Protein AF-A0A2V7F7J6-F1 (afdb_monomer_lite)

Radius of gyration: 28.76 Å; chains: 1; bounding box: 47×35×89 Å

Sequence (89 aa):
MRALLNVAIALPLVWAITLTAPALAQTFSSGSSGADGAFTPTTNTTLTLPANGVFNFTTISIPSGVIVRFTRNAANTPVTLLATASVTI

Secondary structure (DSSP, 8-state):
------------TTS-------------------TT--B--SS-EEEEPPTTSEEEES-EE--TTPPEEEE--TT-PPPEEEESS-EE-

Foldseek 3Di:
DDDDDPPPDPDPPPPDPPPPDPPDDDQDFLVAPQPQEEAEDPAADEAEQPPQQEDRHQEAAYDPPHHYHYDADPVRDHHYYGHRDYHHD

Structure (mmCIF, N/CA/C/O backbone):
data_AF-A0A2V7F7J6-F1
#
_entry.id   AF-A0A2V7F7J6-F1
#
loop_
_atom_site.group_PDB
_atom_site.id
_atom_site.type_symbol
_atom_site.label_atom_id
_atom_site.label_alt_id
_atom_site.label_comp_id
_atom_site.label_asym_id
_atom_site.label_entity_id
_atom_site.label_seq_id
_atom_site.pdbx_PDB_ins_code
_atom_site.Cartn_x
_atom_site.Cartn_y
_atom_site.Cartn_z
_atom_site.occupancy
_atom_site.B_iso_or_equiv
_atom_site.auth_seq_id
_atom_site.auth_comp_id
_atom_site.auth_asym_id
_atom_site.auth_atom_id
_atom_site.pdbx_PDB_model_num
ATOM 1 N N . MET A 1 1 ? -27.567 -24.474 79.435 1.00 45.06 1 MET A N 1
ATOM 2 C CA . MET A 1 1 ? -28.379 -24.949 78.291 1.00 45.06 1 MET A CA 1
ATOM 3 C C . MET A 1 1 ? -28.607 -23.749 77.367 1.00 45.06 1 MET A C 1
ATOM 5 O O . MET A 1 1 ? -29.415 -22.900 77.690 1.00 45.06 1 MET A O 1
ATOM 9 N N . ARG A 1 2 ? -27.637 -23.414 76.503 1.00 53.44 2 ARG A N 1
ATOM 10 C CA . ARG A 1 2 ? -27.739 -23.474 75.024 1.00 53.44 2 ARG A CA 1
ATOM 11 C C . ARG A 1 2 ? -29.143 -23.143 74.477 1.00 53.44 2 ARG A C 1
ATOM 13 O O . ARG A 1 2 ? -29.930 -24.052 74.260 1.00 53.44 2 ARG A O 1
ATOM 20 N N . ALA A 1 3 ? -29.396 -21.865 74.205 1.00 45.16 3 ALA A N 1
ATOM 21 C CA . ALA A 1 3 ? -30.384 -21.399 73.230 1.00 45.16 3 ALA A CA 1
ATOM 22 C C . ALA A 1 3 ? -29.622 -20.461 72.267 1.00 45.16 3 ALA A C 1
ATOM 24 O O . ALA A 1 3 ? -29.300 -19.336 72.627 1.00 45.16 3 ALA A O 1
ATOM 25 N N . LEU A 1 4 ? -28.957 -21.018 71.246 1.00 43.38 4 LEU A N 1
ATOM 26 C CA . LEU A 1 4 ? -29.480 -21.055 69.868 1.00 43.38 4 LEU A CA 1
ATOM 27 C C . LEU A 1 4 ? -29.602 -19.611 69.334 1.00 43.38 4 LEU A C 1
ATOM 29 O O . LEU A 1 4 ? -30.629 -18.971 69.483 1.00 43.38 4 LEU A O 1
ATOM 33 N N . LEU A 1 5 ? -28.488 -18.953 68.998 1.00 45.88 5 LEU A N 1
ATOM 34 C CA . LEU A 1 5 ? -27.888 -18.913 67.651 1.00 45.88 5 LEU A CA 1
ATOM 35 C C . LEU A 1 5 ? -28.895 -18.583 66.52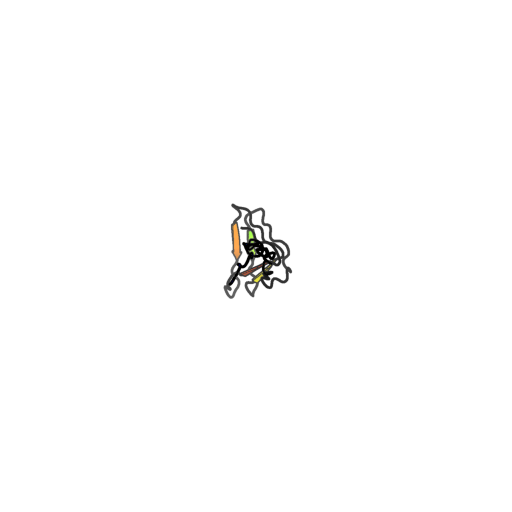4 1.00 45.88 5 LEU A C 1
ATOM 37 O O . LEU A 1 5 ? -29.043 -19.345 65.576 1.00 45.88 5 LEU A O 1
ATOM 41 N N . ASN A 1 6 ? -29.546 -17.418 66.596 1.00 40.31 6 ASN A N 1
ATOM 42 C CA . ASN A 1 6 ? -30.284 -16.827 65.471 1.00 40.31 6 ASN A CA 1
ATOM 43 C C . ASN A 1 6 ? -29.345 -16.007 64.567 1.00 40.31 6 ASN A C 1
ATOM 45 O O . ASN A 1 6 ? -29.500 -14.798 64.427 1.00 40.31 6 ASN A O 1
ATOM 49 N N . VAL A 1 7 ? -28.361 -16.661 63.945 1.00 46.12 7 VAL A N 1
ATOM 50 C CA . VAL A 1 7 ? -27.625 -16.088 62.800 1.00 46.12 7 VAL A CA 1
ATOM 51 C C . VAL A 1 7 ? -28.123 -16.794 61.544 1.00 46.12 7 VAL A C 1
ATOM 53 O O . VAL A 1 7 ? -27.406 -17.532 60.874 1.00 46.12 7 VAL A O 1
ATOM 56 N N . ALA A 1 8 ? -29.418 -16.641 61.276 1.00 44.47 8 ALA A N 1
ATOM 57 C CA . ALA A 1 8 ? -30.022 -17.121 60.049 1.00 44.47 8 ALA A CA 1
ATOM 58 C C . ALA A 1 8 ? -29.840 -16.053 58.961 1.00 44.47 8 ALA A C 1
ATOM 60 O O . ALA A 1 8 ? -30.623 -15.119 58.848 1.00 44.47 8 ALA A O 1
ATOM 61 N N . ILE A 1 9 ? -28.778 -16.234 58.175 1.00 54.75 9 ILE A N 1
ATOM 62 C CA . ILE A 1 9 ? -28.816 -16.076 56.717 1.00 54.75 9 ILE A CA 1
ATOM 63 C C . ILE A 1 9 ? -29.215 -14.659 56.253 1.00 54.75 9 ILE A C 1
ATOM 65 O O . ILE A 1 9 ? -30.240 -14.452 55.608 1.00 54.75 9 ILE A O 1
ATOM 69 N N . ALA A 1 10 ? -28.349 -13.674 56.506 1.00 44.69 10 ALA A N 1
ATOM 70 C CA . ALA A 1 10 ? -28.257 -12.538 55.592 1.00 44.69 10 ALA A CA 1
ATOM 71 C C . ALA A 1 10 ? -27.477 -13.035 54.368 1.00 44.69 10 ALA A C 1
ATOM 73 O O . ALA A 1 10 ? -26.275 -13.280 54.456 1.00 44.69 10 ALA A O 1
ATOM 74 N N . LEU A 1 11 ? -28.213 -13.311 53.287 1.00 46.00 11 LEU A N 1
ATOM 75 C CA . LEU A 1 11 ? -27.746 -13.806 51.990 1.00 46.00 11 LEU A CA 1
ATOM 76 C C . LEU A 1 11 ? -26.342 -13.290 51.614 1.00 46.00 11 LEU A C 1
ATOM 78 O O . LEU A 1 11 ? -26.061 -12.112 51.838 1.00 46.00 11 LEU A O 1
ATOM 82 N N . PRO A 1 12 ? -25.499 -14.096 50.942 1.00 48.88 12 PRO A N 1
ATOM 83 C CA . PRO A 1 12 ? -24.242 -13.635 50.366 1.00 48.88 12 PRO A CA 1
ATOM 84 C C . PRO A 1 12 ? -24.533 -12.706 49.173 1.00 48.88 12 PRO A C 1
ATOM 86 O O . PRO A 1 12 ? -24.319 -13.055 48.018 1.00 48.88 12 PRO A O 1
ATOM 89 N N . LEU A 1 13 ? -25.022 -11.493 49.431 1.00 45.41 13 LEU A N 1
ATOM 90 C CA . LEU A 1 13 ? -25.216 -10.428 48.445 1.00 45.41 13 LEU A CA 1
ATOM 91 C C . LEU A 1 13 ? -23.876 -9.726 48.144 1.00 45.41 13 LEU A C 1
ATOM 93 O O . LEU A 1 13 ? -23.804 -8.512 48.008 1.00 45.41 13 LEU A O 1
ATOM 97 N N . VAL A 1 14 ? -22.778 -10.484 48.122 1.00 51.44 14 VAL A N 1
ATOM 98 C CA . VAL A 1 14 ? -21.410 -9.989 47.878 1.00 51.44 14 VAL A CA 1
ATOM 99 C C . VAL A 1 14 ? -20.691 -10.905 46.878 1.00 51.44 14 VAL A C 1
ATOM 101 O O . VAL A 1 14 ? -19.471 -10.989 46.851 1.00 51.44 14 VAL A O 1
ATOM 104 N N . TRP A 1 15 ? -21.439 -11.634 46.042 1.00 51.66 15 TRP A N 1
ATOM 105 C CA . TRP A 1 15 ? -20.874 -12.644 45.135 1.00 51.66 15 TRP A CA 1
ATOM 106 C C . TRP A 1 15 ? -21.229 -12.460 43.659 1.00 51.66 15 TRP A C 1
ATOM 108 O O . TRP A 1 15 ? -21.173 -13.411 42.889 1.00 51.66 15 TRP A O 1
ATOM 118 N N . ALA A 1 16 ? -21.564 -11.239 43.237 1.00 56.03 16 ALA A N 1
ATOM 119 C CA . ALA A 1 16 ? -21.676 -10.931 41.811 1.00 56.03 16 ALA A CA 1
ATOM 120 C C . ALA A 1 16 ? -21.522 -9.436 41.488 1.00 56.03 16 ALA A C 1
ATOM 122 O O . ALA A 1 16 ? -22.202 -8.923 40.606 1.00 56.03 16 ALA A O 1
ATOM 123 N N . ILE A 1 17 ? -20.617 -8.710 42.156 1.00 58.91 17 ILE A N 1
ATOM 124 C CA . ILE A 1 17 ? -20.058 -7.511 41.513 1.00 58.91 17 ILE A CA 1
ATOM 125 C C . ILE A 1 17 ? -18.952 -8.030 40.602 1.00 58.91 17 ILE A C 1
ATOM 127 O O . ILE A 1 17 ? -17.776 -8.061 40.954 1.00 58.91 17 ILE A O 1
ATOM 131 N N . THR A 1 18 ? -19.352 -8.541 39.439 1.00 64.88 18 THR A N 1
ATOM 132 C CA . THR A 1 18 ? -18.418 -8.736 38.337 1.00 64.88 18 THR A CA 1
ATOM 133 C C . THR A 1 18 ? -17.925 -7.345 37.968 1.00 64.88 18 THR A C 1
ATOM 135 O O . THR A 1 18 ? -18.683 -6.560 37.399 1.00 64.88 18 THR A O 1
ATOM 138 N N . LEU A 1 19 ? -16.690 -7.003 38.347 1.00 63.47 19 LEU A N 1
ATOM 139 C CA . LEU A 1 19 ? -16.016 -5.823 37.820 1.00 63.47 19 LEU A CA 1
ATOM 140 C C . LEU A 1 19 ? -15.955 -5.974 36.297 1.00 63.47 19 LEU A C 1
ATOM 142 O O . LEU A 1 19 ? -15.067 -6.631 35.760 1.00 63.47 19 LEU A O 1
ATOM 146 N N . THR A 1 20 ? -16.906 -5.369 35.591 1.00 65.19 20 THR A N 1
ATOM 147 C CA . THR A 1 20 ? -16.806 -5.125 34.156 1.00 65.19 20 THR A CA 1
ATOM 148 C C . THR A 1 20 ? -15.789 -4.008 33.967 1.00 65.19 20 THR A C 1
ATOM 150 O O . THR A 1 20 ? -16.145 -2.844 33.786 1.00 65.19 20 THR A O 1
ATOM 153 N N . ALA A 1 21 ? -14.507 -4.342 34.101 1.00 74.00 21 ALA A N 1
ATOM 154 C CA . ALA A 1 21 ? -13.446 -3.446 33.682 1.00 74.00 21 ALA A CA 1
ATOM 155 C C . ALA A 1 21 ? -13.555 -3.274 32.155 1.00 74.00 21 ALA A C 1
ATOM 157 O O . ALA A 1 21 ? -13.718 -4.278 31.451 1.00 74.00 21 ALA A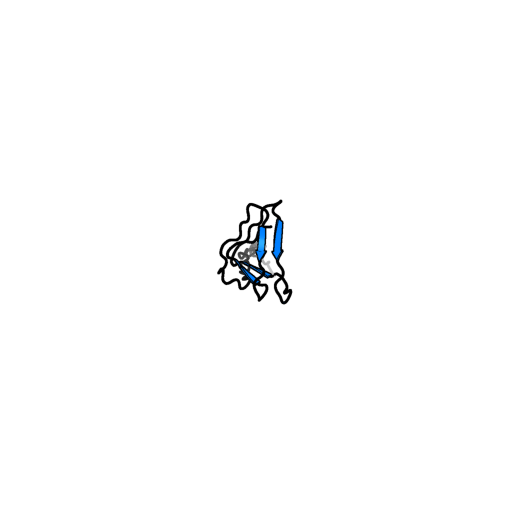 O 1
ATOM 158 N N . PRO A 1 22 ? -13.498 -2.041 31.620 1.00 75.94 22 PRO A N 1
ATOM 159 C CA . PRO A 1 22 ? -13.454 -1.851 30.180 1.00 75.94 22 PRO A CA 1
ATOM 160 C C . PRO A 1 22 ? -12.202 -2.545 29.638 1.00 75.94 22 PRO A C 1
ATOM 162 O O . PRO A 1 22 ? -11.092 -2.309 30.117 1.00 75.94 22 PRO A O 1
ATOM 165 N N . ALA A 1 23 ? -12.380 -3.415 28.646 1.00 75.56 23 ALA A N 1
ATOM 166 C CA . ALA A 1 23 ? -11.258 -3.981 27.919 1.00 75.56 23 ALA A CA 1
ATOM 167 C C . ALA A 1 23 ? -10.583 -2.847 27.135 1.00 75.56 23 ALA A C 1
ATOM 169 O O . ALA A 1 23 ? -11.124 -2.357 26.144 1.00 75.56 23 ALA A O 1
ATOM 170 N N . LEU A 1 24 ? -9.417 -2.396 27.601 1.00 79.81 24 LEU A N 1
ATOM 171 C CA . LEU A 1 24 ? -8.578 -1.483 26.835 1.00 79.81 24 LEU A CA 1
ATOM 172 C C . LEU A 1 24 ? -7.944 -2.286 25.697 1.00 79.81 24 LEU A C 1
ATOM 174 O O . LEU A 1 24 ? -7.102 -3.152 25.935 1.00 79.81 24 LEU A O 1
ATOM 178 N N . ALA A 1 25 ? -8.372 -2.028 24.462 1.00 74.94 25 ALA A N 1
ATOM 179 C CA . ALA A 1 25 ? -7.696 -2.569 23.293 1.00 74.94 25 ALA A CA 1
ATOM 180 C C . ALA A 1 25 ? -6.266 -2.013 23.246 1.00 74.94 25 ALA A C 1
ATOM 182 O O . ALA A 1 25 ? -6.054 -0.815 23.441 1.00 74.94 25 ALA A O 1
ATOM 183 N N . GLN A 1 26 ? -5.278 -2.875 23.003 1.00 79.06 26 GLN A N 1
ATOM 184 C CA . GLN A 1 26 ? -3.910 -2.412 22.799 1.00 79.06 26 GLN A CA 1
ATOM 185 C C . GLN A 1 26 ? -3.839 -1.581 21.519 1.00 79.06 26 GLN A C 1
ATOM 187 O O . GLN A 1 26 ? -4.328 -1.997 20.467 1.00 79.06 26 GLN A O 1
ATOM 192 N N . THR A 1 27 ? -3.202 -0.414 21.603 1.00 74.50 27 THR A N 1
ATOM 193 C CA . THR A 1 27 ? -2.883 0.378 20.418 1.00 74.50 27 THR A CA 1
ATOM 194 C C . THR A 1 27 ? -1.844 -0.375 19.598 1.00 74.50 27 THR A C 1
ATOM 196 O O . THR A 1 27 ? -0.717 -0.583 20.046 1.00 74.50 27 THR A O 1
ATOM 199 N N . PHE A 1 28 ? -2.219 -0.782 18.390 1.00 80.31 28 PHE A N 1
ATOM 200 C CA . PHE A 1 28 ? -1.281 -1.318 17.416 1.00 80.31 28 PHE A CA 1
ATOM 201 C C . PHE A 1 28 ? -0.635 -0.163 16.649 1.00 80.31 28 PHE A C 1
ATOM 203 O O . PHE A 1 28 ? -1.331 0.696 16.112 1.00 80.31 28 PHE A O 1
ATOM 210 N N . SER A 1 29 ? 0.694 -0.159 16.584 1.00 85.75 29 SER A N 1
ATOM 211 C CA . SER A 1 29 ? 1.446 0.706 15.680 1.00 85.75 29 SER A CA 1
ATOM 212 C C . SER A 1 29 ? 2.215 -0.170 14.708 1.00 85.75 29 SER A C 1
ATOM 214 O O . SER A 1 29 ? 3.014 -1.009 15.118 1.00 85.75 29 SER A O 1
ATOM 216 N N . SER A 1 30 ? 1.994 0.049 13.416 1.00 87.06 30 SER A N 1
ATOM 217 C CA . SER A 1 30 ? 2.769 -0.603 12.357 1.00 87.06 30 SER A CA 1
ATOM 218 C C . SER A 1 30 ? 4.198 -0.053 12.238 1.00 87.06 30 SER A C 1
ATOM 220 O O . SER A 1 30 ? 5.008 -0.620 11.512 1.00 87.06 30 SER A O 1
ATOM 222 N N . GLY A 1 31 ? 4.505 1.064 12.909 1.00 90.50 31 GLY A N 1
ATOM 223 C CA . GLY A 1 31 ? 5.741 1.820 12.697 1.00 90.50 31 GLY A CA 1
ATOM 224 C C . GLY A 1 31 ? 5.722 2.727 11.460 1.00 90.50 31 GLY A C 1
ATOM 225 O O . GLY A 1 31 ? 6.766 3.273 11.115 1.00 90.50 31 GLY A O 1
ATOM 226 N N . SER A 1 32 ? 4.569 2.907 10.798 1.00 92.81 32 SER A N 1
ATOM 227 C CA . SER A 1 32 ? 4.436 3.837 9.666 1.00 92.81 32 SER A CA 1
ATOM 228 C C . SER A 1 32 ? 4.751 5.277 10.074 1.00 92.81 32 SER A C 1
ATOM 230 O O . SER A 1 32 ? 4.247 5.769 11.085 1.00 92.81 32 SER A O 1
ATOM 232 N N . SER A 1 33 ? 5.521 5.985 9.247 1.00 93.25 33 SER A N 1
ATOM 233 C CA . SER A 1 33 ? 5.723 7.434 9.383 1.00 93.25 33 SER A CA 1
ATOM 234 C C . SER A 1 33 ? 4.578 8.274 8.802 1.00 93.25 33 SER A C 1
ATOM 236 O O . SER A 1 33 ? 4.520 9.475 9.054 1.00 93.25 33 SER A O 1
ATOM 238 N N . GLY A 1 34 ? 3.680 7.674 8.010 1.00 91.44 34 GLY A N 1
ATOM 239 C CA . GLY A 1 34 ? 2.600 8.381 7.310 1.00 91.44 34 GLY A CA 1
ATOM 240 C C . GLY A 1 34 ? 3.054 9.289 6.158 1.00 91.44 34 GLY A C 1
ATOM 241 O O . GLY A 1 34 ? 2.250 10.080 5.6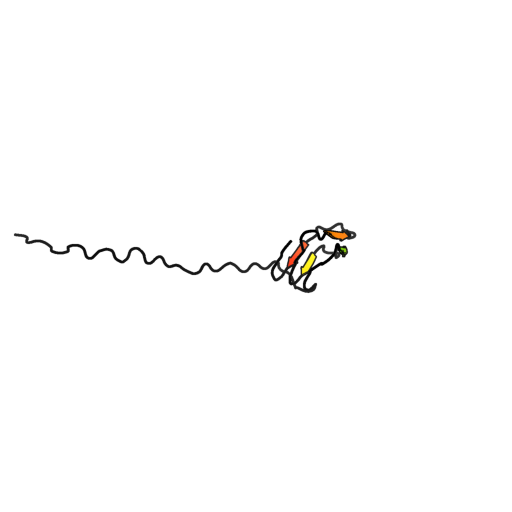66 1.00 91.44 34 GLY A O 1
ATOM 242 N N . ALA A 1 35 ? 4.317 9.196 5.729 1.00 93.69 35 ALA A N 1
ATOM 243 C CA . ALA A 1 35 ? 4.906 10.063 4.706 1.00 93.69 35 ALA A CA 1
ATOM 244 C C . ALA A 1 35 ? 4.218 9.973 3.330 1.00 93.69 35 ALA A C 1
ATOM 246 O O . ALA A 1 35 ? 4.191 10.962 2.602 1.00 93.69 35 ALA A O 1
ATOM 247 N N . ASP A 1 36 ? 3.634 8.819 2.997 1.00 92.38 36 ASP A N 1
ATOM 248 C CA . ASP A 1 36 ? 2.987 8.567 1.704 1.00 92.38 36 ASP A CA 1
ATOM 249 C C . ASP A 1 36 ? 1.489 8.943 1.693 1.00 92.38 36 ASP A C 1
ATOM 251 O O . ASP A 1 36 ? 0.817 8.817 0.669 1.00 92.38 36 ASP A O 1
ATOM 255 N N . GLY A 1 37 ? 0.945 9.426 2.817 1.00 94.06 37 GLY A N 1
ATOM 256 C CA . GLY A 1 37 ? -0.446 9.873 2.914 1.00 94.06 37 GLY A CA 1
ATOM 257 C C . GLY A 1 37 ? -1.478 8.741 2.827 1.00 94.06 37 GLY A C 1
ATOM 258 O O . GLY A 1 37 ? -1.194 7.590 3.150 1.00 94.06 37 GLY A O 1
ATOM 259 N N . ALA A 1 38 ? -2.714 9.075 2.448 1.00 95.44 38 ALA A N 1
ATOM 260 C CA . ALA A 1 38 ? -3.811 8.110 2.359 1.00 95.44 38 ALA A CA 1
ATOM 261 C C . ALA A 1 38 ? -3.803 7.383 1.007 1.00 95.44 38 ALA A C 1
ATOM 263 O O . ALA A 1 38 ? -3.851 8.022 -0.045 1.00 95.44 38 ALA A O 1
ATOM 264 N N . PHE A 1 39 ? -3.828 6.051 1.022 1.00 96.31 39 PHE A N 1
ATOM 265 C CA . PHE A 1 39 ? -3.886 5.228 -0.183 1.00 96.31 39 PHE A CA 1
ATOM 266 C C . PHE A 1 39 ? -5.303 4.699 -0.424 1.00 96.31 39 PHE A C 1
ATOM 268 O O . PHE A 1 39 ? -5.753 3.762 0.232 1.00 96.31 39 PHE A O 1
ATOM 275 N N . THR A 1 40 ? -6.011 5.323 -1.369 1.00 96.06 40 THR A N 1
ATOM 276 C CA . THR A 1 40 ? -7.424 5.046 -1.702 1.00 96.06 40 THR A CA 1
ATOM 277 C C . THR A 1 40 ? -7.628 4.912 -3.221 1.00 96.06 40 THR A C 1
ATOM 279 O O . THR A 1 40 ? -8.269 5.761 -3.844 1.00 96.06 40 THR A O 1
ATOM 282 N N . PRO A 1 41 ? -7.035 3.898 -3.882 1.00 94.88 41 P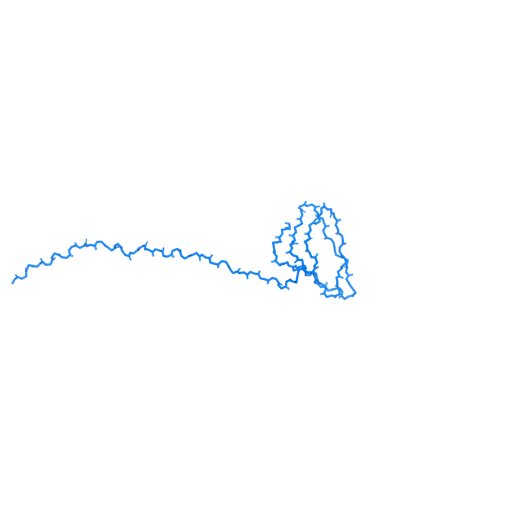RO A N 1
ATOM 283 C CA . PRO A 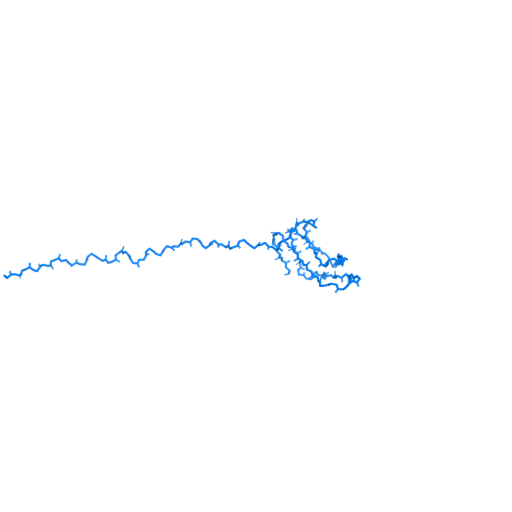1 41 ? -7.142 3.766 -5.333 1.00 94.88 41 PRO A CA 1
ATOM 284 C C . PRO A 1 41 ? -8.591 3.496 -5.766 1.00 94.88 41 PRO A C 1
ATOM 286 O O . PRO A 1 41 ? -9.229 2.567 -5.283 1.00 94.88 41 PRO A O 1
ATOM 289 N N . THR A 1 42 ? -9.107 4.283 -6.712 1.00 93.94 42 THR A N 1
ATOM 290 C CA . THR A 1 42 ? -10.452 4.100 -7.297 1.00 93.94 42 THR A CA 1
ATOM 291 C C . THR A 1 42 ? -10.439 3.279 -8.587 1.00 93.94 42 THR A C 1
ATOM 293 O O . THR A 1 42 ? -11.481 2.828 -9.056 1.00 93.94 42 THR A O 1
ATOM 296 N N . THR A 1 43 ? -9.255 3.065 -9.160 1.00 95.00 43 THR A N 1
ATOM 297 C CA . THR A 1 43 ? -9.019 2.273 -10.368 1.00 95.00 43 THR A CA 1
ATOM 298 C C . THR A 1 43 ? -7.767 1.426 -10.197 1.00 95.00 43 THR A C 1
ATOM 300 O O . THR A 1 43 ? -6.940 1.690 -9.322 1.00 95.00 43 THR A O 1
ATOM 303 N N . ASN A 1 44 ? -7.590 0.437 -11.075 1.00 96.31 44 ASN A N 1
ATOM 304 C CA . ASN A 1 44 ? -6.381 -0.382 -11.100 1.00 96.31 44 ASN A CA 1
ATOM 305 C C . ASN A 1 44 ? -5.133 0.502 -11.175 1.00 96.31 44 ASN A C 1
ATOM 307 O O . ASN A 1 44 ? -5.037 1.379 -12.034 1.00 96.31 44 ASN A O 1
ATOM 311 N N . THR A 1 45 ? -4.183 0.259 -10.278 1.00 95.94 45 THR A N 1
ATOM 312 C CA . THR A 1 45 ? -2.982 1.082 -10.142 1.00 95.94 45 THR A CA 1
ATOM 313 C C . THR A 1 45 ? -1.739 0.214 -10.044 1.00 95.94 45 THR A C 1
ATOM 315 O O . THR A 1 45 ? -1.778 -0.912 -9.546 1.00 95.94 45 THR A O 1
ATOM 318 N N . THR A 1 46 ? -0.624 0.732 -10.551 1.00 96.56 46 THR A N 1
ATOM 319 C CA . THR A 1 46 ? 0.690 0.104 -10.417 1.00 96.56 46 THR A CA 1
ATOM 320 C C . THR A 1 46 ? 1.617 1.067 -9.697 1.00 96.56 46 THR A C 1
ATOM 322 O O . THR A 1 46 ? 1.842 2.177 -10.169 1.00 96.56 46 THR A O 1
ATOM 325 N N . LEU A 1 47 ? 2.156 0.633 -8.562 1.00 95.12 47 LEU A N 1
ATOM 326 C CA . LEU A 1 47 ? 3.096 1.397 -7.753 1.00 95.12 47 LEU A CA 1
ATOM 327 C C . LEU A 1 47 ? 4.528 0.943 -8.029 1.00 95.12 47 LEU A C 1
ATOM 329 O O . LEU A 1 47 ? 4.812 -0.253 -8.113 1.00 95.12 47 LEU A O 1
ATOM 333 N N . THR A 1 48 ? 5.449 1.896 -8.133 1.00 95.44 48 THR A N 1
ATOM 334 C CA . THR A 1 48 ? 6.883 1.594 -8.189 1.00 95.44 48 THR A CA 1
ATOM 335 C C . THR A 1 48 ? 7.391 1.328 -6.779 1.00 95.44 48 THR A C 1
ATOM 337 O O . THR A 1 48 ? 7.257 2.184 -5.908 1.00 95.44 48 THR A O 1
ATOM 340 N N . LEU A 1 49 ? 7.965 0.145 -6.548 1.00 95.50 49 LEU A N 1
ATOM 341 C CA . LEU A 1 49 ? 8.456 -0.239 -5.228 1.00 95.50 49 LEU A CA 1
ATOM 342 C C . LEU A 1 49 ? 9.690 0.606 -4.849 1.00 95.50 49 LEU A C 1
ATOM 344 O O . LEU A 1 49 ? 10.666 0.611 -5.608 1.00 95.50 49 LEU A O 1
ATOM 348 N N . PRO A 1 50 ? 9.697 1.301 -3.696 1.00 93.50 50 PRO A N 1
ATOM 349 C CA . PRO A 1 50 ? 10.884 1.994 -3.207 1.00 93.50 50 PRO A CA 1
ATOM 350 C C . PRO A 1 50 ? 12.035 1.016 -2.948 1.00 93.50 50 PRO A C 1
ATOM 352 O O . PRO A 1 50 ? 11.844 -0.195 -2.832 1.00 93.50 50 PRO A O 1
ATOM 355 N N . ALA A 1 51 ? 13.261 1.533 -2.850 1.00 93.88 51 ALA A N 1
ATOM 356 C CA . ALA A 1 51 ? 14.467 0.707 -2.733 1.00 93.88 51 ALA A CA 1
ATOM 357 C C . ALA A 1 51 ? 14.474 -0.213 -1.495 1.00 93.88 51 ALA A C 1
ATOM 359 O O . ALA A 1 51 ? 15.043 -1.299 -1.542 1.00 93.88 51 ALA A O 1
ATOM 360 N N . ASN A 1 52 ? 13.821 0.204 -0.408 1.00 93.75 52 ASN A N 1
ATOM 361 C CA . ASN A 1 52 ? 13.673 -0.568 0.827 1.00 93.75 52 ASN A CA 1
ATOM 362 C C . ASN A 1 52 ? 12.449 -1.505 0.830 1.00 93.75 52 ASN A C 1
ATOM 364 O O . ASN A 1 52 ? 12.309 -2.297 1.756 1.00 93.75 52 ASN A O 1
ATOM 368 N N . GLY A 1 53 ? 11.557 -1.411 -0.162 1.00 94.56 53 GLY A N 1
ATOM 369 C CA . GLY A 1 53 ? 10.341 -2.224 -0.235 1.00 94.56 53 GLY A CA 1
ATOM 370 C C . GLY A 1 53 ? 9.202 -1.806 0.696 1.00 94.56 53 GLY A C 1
ATOM 371 O O . GLY A 1 53 ? 8.212 -2.528 0.785 1.00 94.56 53 GLY A O 1
ATOM 372 N N . VAL A 1 54 ? 9.318 -0.668 1.390 1.00 96.12 54 VAL A N 1
ATOM 373 C CA . VAL A 1 54 ? 8.363 -0.254 2.429 1.00 96.12 54 VAL A CA 1
ATOM 374 C C . VAL A 1 54 ? 7.633 1.022 2.027 1.00 96.12 54 VAL A C 1
ATOM 376 O O . VAL A 1 54 ? 8.273 2.039 1.769 1.00 96.12 54 VAL A O 1
ATOM 379 N N . PHE A 1 55 ? 6.303 0.978 2.056 1.00 96.38 55 PHE A N 1
ATOM 380 C CA . PHE A 1 55 ? 5.430 2.150 1.976 1.00 96.38 55 PHE A CA 1
ATOM 381 C C . PHE A 1 55 ? 4.912 2.533 3.367 1.00 96.38 55 PHE A C 1
ATOM 383 O O . PHE A 1 55 ? 4.595 1.661 4.177 1.00 96.38 55 PHE A O 1
ATOM 390 N N . ASN A 1 56 ? 4.811 3.832 3.633 1.00 96.44 56 ASN A N 1
ATOM 391 C CA . ASN A 1 56 ? 4.407 4.426 4.904 1.00 96.44 56 ASN A CA 1
ATOM 392 C C . ASN A 1 56 ? 3.159 5.294 4.717 1.00 96.44 56 ASN A C 1
ATOM 394 O O . ASN A 1 56 ? 3.238 6.520 4.642 1.00 96.44 56 ASN A O 1
ATOM 398 N N . PHE A 1 57 ? 1.992 4.662 4.673 1.00 96.12 57 PHE A N 1
ATOM 399 C CA . PHE A 1 57 ? 0.712 5.343 4.521 1.00 96.12 57 PHE A CA 1
ATOM 400 C C . PHE A 1 57 ? 0.134 5.806 5.861 1.00 96.12 57 PHE A C 1
ATOM 402 O O . PHE A 1 57 ? 0.511 5.333 6.939 1.00 96.12 57 PHE A O 1
ATOM 409 N N . THR A 1 58 ? -0.818 6.732 5.799 1.00 94.94 58 THR A N 1
ATOM 410 C CA . THR A 1 58 ? -1.683 7.071 6.932 1.00 94.94 58 THR A CA 1
ATOM 411 C C . THR A 1 58 ? -2.852 6.094 7.015 1.00 94.94 58 THR A C 1
ATOM 413 O O . THR A 1 58 ? -3.045 5.451 8.042 1.00 94.94 58 THR A O 1
ATOM 416 N N . THR A 1 59 ? -3.580 5.908 5.916 1.00 94.56 59 THR A N 1
ATOM 417 C CA . THR A 1 59 ? -4.685 4.949 5.769 1.00 94.56 59 THR A CA 1
ATOM 418 C C . THR A 1 59 ? -4.553 4.173 4.467 1.00 94.56 59 THR A C 1
ATOM 420 O O . THR A 1 59 ? -4.006 4.678 3.487 1.00 94.56 59 THR A O 1
ATOM 423 N N . ILE A 1 60 ? -5.076 2.948 4.442 1.00 95.94 60 ILE A N 1
ATOM 424 C CA . ILE A 1 60 ? -5.140 2.115 3.237 1.00 95.94 60 ILE A CA 1
ATOM 425 C C . ILE A 1 60 ? -6.588 1.666 3.058 1.00 95.94 60 ILE A C 1
ATOM 427 O O . ILE A 1 60 ? -7.165 1.062 3.955 1.00 95.94 60 ILE A O 1
ATOM 431 N N . SER A 1 61 ? -7.188 1.954 1.909 1.00 96.56 61 SER A N 1
ATOM 432 C CA . SER A 1 61 ? -8.530 1.486 1.568 1.00 96.56 61 SER A CA 1
ATOM 433 C C . SER A 1 61 ? -8.571 1.114 0.095 1.00 96.56 61 SER A C 1
ATOM 435 O O . SER A 1 61 ? -8.583 1.986 -0.773 1.00 96.56 61 SER A O 1
ATOM 437 N N . ILE A 1 62 ? -8.549 -0.183 -0.188 1.00 95.56 62 ILE A N 1
ATOM 438 C CA . ILE A 1 62 ? -8.614 -0.723 -1.542 1.00 95.56 62 ILE A CA 1
ATOM 439 C C . ILE A 1 62 ? -10.040 -1.247 -1.741 1.00 95.56 62 ILE A C 1
ATOM 441 O O . ILE A 1 62 ? -10.447 -2.169 -1.042 1.00 95.56 62 ILE A O 1
ATOM 445 N N . PRO A 1 63 ? -10.838 -0.652 -2.643 1.00 94.75 63 PRO A N 1
ATOM 446 C CA . PRO A 1 63 ? -12.171 -1.152 -2.943 1.00 94.75 63 PRO A CA 1
ATOM 447 C C . PRO A 1 63 ? -12.121 -2.532 -3.604 1.00 94.75 63 PRO A C 1
ATOM 449 O O . PRO A 1 63 ? -11.227 -2.831 -4.402 1.00 94.75 63 PRO A O 1
ATOM 452 N N . SER A 1 64 ? -13.155 -3.339 -3.371 1.00 93.69 64 SER A N 1
ATOM 453 C CA . SER A 1 64 ? -13.343 -4.604 -4.081 1.00 93.69 64 SER A CA 1
ATOM 454 C C . SER A 1 64 ? -13.333 -4.393 -5.600 1.00 93.69 64 SER A C 1
ATOM 456 O O . SER A 1 64 ? -14.021 -3.507 -6.109 1.00 93.69 64 SER A O 1
ATOM 458 N N . GLY A 1 65 ? -12.599 -5.233 -6.330 1.00 92.38 65 GLY A N 1
ATOM 459 C CA . GLY A 1 65 ? -12.470 -5.131 -7.788 1.00 92.38 65 GLY A CA 1
ATOM 460 C C . GLY A 1 65 ? -11.330 -4.227 -8.270 1.00 92.38 65 GLY A C 1
ATOM 461 O O . GLY A 1 65 ? -11.037 -4.234 -9.465 1.00 92.38 65 GLY A O 1
ATOM 462 N N . VAL A 1 66 ? -10.648 -3.504 -7.374 1.00 96.25 66 VAL A N 1
ATOM 463 C CA . VAL A 1 66 ? -9.441 -2.735 -7.707 1.00 96.25 66 VAL A CA 1
ATOM 464 C C . VAL A 1 66 ? -8.199 -3.615 -7.585 1.00 96.25 66 VAL A C 1
ATOM 466 O O . VAL A 1 66 ? -7.941 -4.230 -6.554 1.00 96.25 66 VAL A O 1
ATOM 469 N N . ILE A 1 67 ? -7.392 -3.650 -8.645 1.00 95.75 67 ILE A N 1
ATOM 470 C CA . ILE A 1 67 ? -6.116 -4.369 -8.676 1.00 95.75 67 ILE A CA 1
ATOM 471 C C . ILE A 1 67 ? -4.976 -3.389 -8.403 1.00 95.75 67 ILE A C 1
ATOM 473 O O . ILE A 1 67 ? -4.729 -2.469 -9.186 1.00 95.75 67 ILE A O 1
ATOM 477 N N . VAL A 1 68 ? -4.229 -3.643 -7.329 1.00 96.00 68 VAL A N 1
ATOM 478 C CA . VAL A 1 68 ? -2.976 -2.947 -7.016 1.00 96.00 68 VAL A CA 1
ATOM 479 C C . VAL A 1 68 ? -1.801 -3.836 -7.411 1.00 96.00 68 VAL A C 1
ATOM 481 O O . VAL A 1 68 ? -1.682 -4.972 -6.956 1.00 96.00 68 VAL A O 1
ATOM 484 N N . ARG A 1 69 ? -0.933 -3.329 -8.287 1.00 96.94 69 ARG A N 1
ATOM 485 C CA . ARG A 1 69 ? 0.277 -4.017 -8.757 1.00 96.94 69 ARG A CA 1
ATOM 486 C C . ARG A 1 69 ? 1.517 -3.289 -8.259 1.00 96.94 69 ARG A C 1
ATOM 488 O O . ARG A 1 69 ? 1.491 -2.078 -8.064 1.00 96.94 69 ARG A O 1
ATOM 495 N N . PHE A 1 70 ? 2.618 -4.019 -8.129 1.00 96.44 70 PHE A N 1
ATOM 496 C CA . PHE A 1 70 ? 3.906 -3.454 -7.740 1.00 96.44 70 PHE A CA 1
ATOM 497 C C . PHE A 1 70 ? 4.949 -3.753 -8.809 1.00 96.44 70 PHE A C 1
ATOM 499 O O . PHE A 1 70 ? 5.166 -4.910 -9.175 1.00 96.44 70 PHE A O 1
ATOM 506 N N . THR A 1 71 ? 5.604 -2.712 -9.311 1.00 96.94 71 THR A N 1
ATOM 507 C CA . THR A 1 71 ? 6.791 -2.862 -10.153 1.00 96.94 71 THR A CA 1
ATOM 508 C C . THR A 1 71 ? 7.967 -3.212 -9.253 1.00 96.94 71 THR A C 1
ATOM 510 O O . THR A 1 71 ? 8.267 -2.466 -8.318 1.00 96.94 71 THR A O 1
ATOM 513 N N . ARG A 1 72 ? 8.637 -4.340 -9.525 1.00 95.94 72 ARG A N 1
ATOM 514 C CA . ARG A 1 72 ? 9.802 -4.783 -8.744 1.00 95.94 72 ARG A CA 1
ATOM 515 C C . ARG A 1 72 ? 10.902 -3.720 -8.749 1.00 95.94 72 ARG A C 1
ATOM 517 O O . ARG A 1 72 ? 11.173 -3.112 -9.785 1.00 95.94 72 ARG A O 1
ATOM 524 N N . ASN A 1 73 ? 11.573 -3.550 -7.617 1.00 94.12 73 ASN A N 1
ATOM 525 C CA . ASN A 1 73 ? 12.810 -2.776 -7.556 1.00 94.12 73 ASN A CA 1
ATOM 526 C C . ASN A 1 73 ? 14.018 -3.643 -7.965 1.00 94.12 73 ASN A C 1
ATOM 528 O O . ASN A 1 73 ? 13.896 -4.854 -8.172 1.00 94.12 73 ASN A O 1
ATOM 532 N N . ALA A 1 74 ? 15.197 -3.024 -8.070 1.00 95.00 74 ALA A N 1
ATOM 533 C CA . ALA A 1 74 ? 16.427 -3.700 -8.492 1.00 95.00 74 ALA A CA 1
ATOM 534 C C . ALA A 1 74 ? 16.820 -4.882 -7.584 1.00 95.00 74 ALA A C 1
ATOM 536 O O . ALA A 1 74 ? 17.315 -5.894 -8.071 1.00 95.00 74 ALA A O 1
ATOM 537 N N . ALA A 1 75 ? 16.563 -4.768 -6.279 1.00 94.44 75 ALA A N 1
ATOM 538 C CA . ALA A 1 75 ? 16.867 -5.805 -5.293 1.00 94.44 75 ALA A CA 1
ATOM 539 C C . ALA A 1 75 ? 15.743 -6.847 -5.127 1.00 94.44 75 ALA A C 1
ATOM 541 O O . ALA A 1 75 ? 15.901 -7.795 -4.363 1.00 94.44 75 ALA A O 1
ATOM 542 N N . ASN A 1 76 ? 14.618 -6.686 -5.832 1.00 93.56 76 ASN A N 1
ATOM 543 C CA . ASN A 1 76 ? 13.417 -7.508 -5.702 1.00 93.56 76 ASN A CA 1
ATOM 544 C C . ASN A 1 76 ? 12.991 -7.735 -4.241 1.00 93.56 76 ASN A C 1
ATOM 546 O O . ASN A 1 76 ? 12.739 -8.868 -3.824 1.00 93.56 76 ASN A O 1
ATOM 550 N N . THR A 1 77 ? 12.961 -6.658 -3.458 1.00 96.12 77 THR A N 1
ATOM 551 C CA . THR A 1 77 ? 12.607 -6.728 -2.037 1.00 96.12 77 THR A CA 1
ATOM 552 C C . THR A 1 77 ? 11.144 -7.148 -1.849 1.00 96.12 77 THR A C 1
ATOM 554 O O . THR A 1 77 ? 10.319 -6.911 -2.739 1.00 96.12 77 THR A O 1
ATOM 557 N N . PRO A 1 78 ? 10.779 -7.713 -0.683 1.00 95.56 78 PRO A N 1
ATOM 558 C CA . PRO A 1 78 ? 9.380 -7.875 -0.302 1.00 95.56 78 PRO A CA 1
ATOM 559 C C . PRO A 1 78 ? 8.626 -6.539 -0.339 1.00 95.56 78 PRO A C 1
ATOM 561 O O . PRO A 1 78 ? 9.228 -5.476 -0.167 1.00 95.56 78 PRO A O 1
ATOM 564 N N . VAL A 1 79 ? 7.312 -6.606 -0.553 1.00 96.19 79 VAL A N 1
ATOM 565 C CA . VAL A 1 79 ? 6.421 -5.444 -0.465 1.00 96.19 79 VAL A CA 1
ATOM 566 C C . VAL A 1 79 ? 5.844 -5.381 0.942 1.00 96.19 79 VAL A C 1
ATOM 568 O O . VAL A 1 79 ? 5.146 -6.303 1.362 1.00 96.19 79 VAL A O 1
ATOM 571 N N . THR A 1 80 ? 6.099 -4.280 1.640 1.00 95.50 80 THR A N 1
ATOM 572 C CA . THR A 1 80 ? 5.568 -4.016 2.979 1.00 95.50 80 THR A CA 1
ATOM 573 C C . THR A 1 80 ? 4.748 -2.734 2.953 1.00 95.50 80 THR A C 1
ATOM 575 O O . THR A 1 80 ? 5.247 -1.679 2.565 1.00 95.50 80 THR A O 1
ATOM 578 N N . LEU A 1 81 ? 3.489 -2.819 3.382 1.00 94.75 81 LEU A N 1
ATOM 579 C CA . LEU A 1 81 ? 2.594 -1.671 3.513 1.00 94.75 81 LEU A CA 1
ATOM 580 C C . LEU A 1 81 ? 2.387 -1.380 4.999 1.00 94.75 81 LEU A C 1
ATOM 582 O O . LEU A 1 81 ? 1.830 -2.210 5.716 1.00 94.75 81 LEU A O 1
ATOM 586 N N . LEU A 1 82 ? 2.841 -0.219 5.460 1.00 95.56 82 LEU A N 1
ATOM 587 C CA . LEU A 1 82 ? 2.635 0.247 6.827 1.00 95.56 82 LEU A CA 1
ATOM 588 C C . LEU A 1 82 ? 1.568 1.345 6.825 1.00 95.56 82 LEU A C 1
ATOM 590 O O . LEU A 1 82 ? 1.545 2.190 5.933 1.00 95.56 82 LEU A O 1
ATOM 594 N N . ALA A 1 83 ? 0.695 1.340 7.831 1.00 95.25 83 ALA A N 1
ATOM 595 C CA . ALA A 1 83 ? -0.359 2.338 8.012 1.00 95.25 83 ALA A CA 1
ATOM 596 C C . ALA A 1 83 ? -0.412 2.820 9.466 1.00 95.25 83 ALA A C 1
ATOM 598 O O . ALA A 1 83 ? -0.291 2.007 10.387 1.00 95.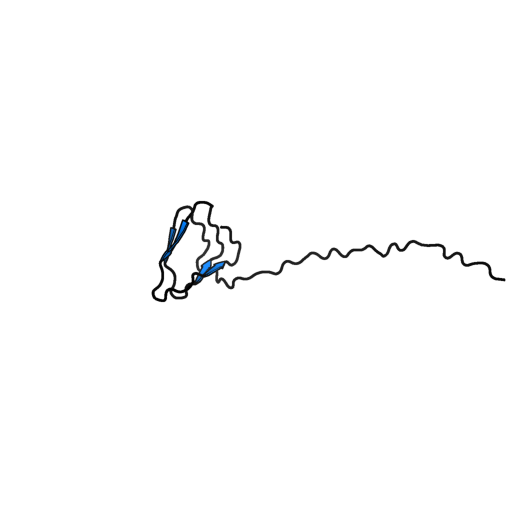25 83 ALA A O 1
ATOM 599 N N . THR A 1 84 ? -0.579 4.123 9.696 1.00 93.44 84 THR A N 1
ATOM 600 C CA . THR A 1 84 ? -0.777 4.656 11.059 1.00 93.44 84 THR A CA 1
ATOM 601 C C . THR A 1 84 ? -2.208 4.463 11.562 1.00 93.44 84 THR A C 1
ATOM 603 O O . THR A 1 84 ? -2.430 4.437 12.770 1.00 93.44 84 THR A O 1
ATOM 606 N N . ALA A 1 85 ? -3.167 4.313 10.650 1.00 91.44 85 ALA A N 1
ATOM 607 C CA . ALA A 1 85 ? -4.582 4.118 10.929 1.00 91.44 85 ALA A CA 1
ATOM 608 C C . ALA A 1 85 ? -5.139 2.905 10.153 1.00 91.44 85 ALA A C 1
ATOM 610 O O . ALA A 1 85 ? -4.429 1.931 9.905 1.00 91.44 85 ALA A O 1
ATOM 611 N N . SER A 1 86 ? -6.434 2.923 9.832 1.00 91.25 86 SER A N 1
ATOM 612 C CA . SER A 1 86 ? -7.170 1.773 9.307 1.00 91.25 86 SER A CA 1
ATOM 613 C C . SER A 1 86 ? -6.669 1.274 7.948 1.00 91.25 86 SER A C 1
ATOM 615 O O . SER A 1 86 ? -6.260 2.046 7.074 1.00 91.25 86 SER A O 1
ATOM 617 N N . VAL A 1 87 ? -6.765 -0.048 7.786 1.00 92.62 87 VAL A N 1
ATOM 618 C CA . VAL A 1 87 ? -6.481 -0.782 6.552 1.00 92.62 87 VAL A CA 1
ATOM 619 C C . VAL A 1 87 ? -7.718 -1.596 6.169 1.00 92.62 87 VAL A C 1
ATOM 621 O O . VAL A 1 87 ? -8.158 -2.437 6.951 1.00 92.62 87 VAL A O 1
ATOM 624 N N . THR A 1 88 ? -8.248 -1.356 4.971 1.00 93.62 88 THR A N 1
ATOM 625 C CA . THR A 1 88 ? -9.392 -2.066 4.376 1.00 93.62 88 THR A CA 1
ATOM 626 C C . THR A 1 88 ? -9.020 -2.516 2.961 1.00 93.62 88 THR A C 1
ATOM 628 O O . THR A 1 88 ? -8.431 -1.734 2.213 1.00 93.62 88 THR A O 1
ATOM 631 N N . ILE A 1 89 ? -9.320 -3.767 2.599 1.00 90.19 89 ILE A N 1
ATOM 632 C CA . ILE A 1 89 ? -8.913 -4.408 1.334 1.00 90.19 89 ILE A CA 1
ATOM 633 C C . ILE A 1 89 ? -10.058 -5.271 0.803 1.00 90.19 89 ILE A C 1
ATOM 635 O O . ILE A 1 89 ? -10.743 -5.879 1.657 1.00 90.19 89 ILE A O 1
#

pLDDT: mean 83.02, std 18.51, range [40.31, 96.94]